Protein AF-A0A4V6KMV6-F1 (afdb_monomer)

Nearest PDB structures (foldseek):
  6x9z-assembly1_A  TM=4.567E-01  e=1.323E+00  synthetic construct

Organism: NCBI:txid259

pLDDT: mean 81.9, std 17.51, range [35.25, 97.56]

Radius of gyration: 18.15 Å; Cα contacts (8 Å, |Δi|>4): 372; chains: 1; bounding box: 36×58×46 Å

Mean predicted aligned error: 8.92 Å

Solvent-accessible surface area (backbone atoms only — not comparable to full-atom values): 8815 Å² total; per-residue (Å²): 138,86,85,79,87,79,77,80,75,76,83,87,82,74,82,72,74,93,56,77,64,43,37,38,32,23,49,77,84,42,82,44,67,28,45,72,82,50,56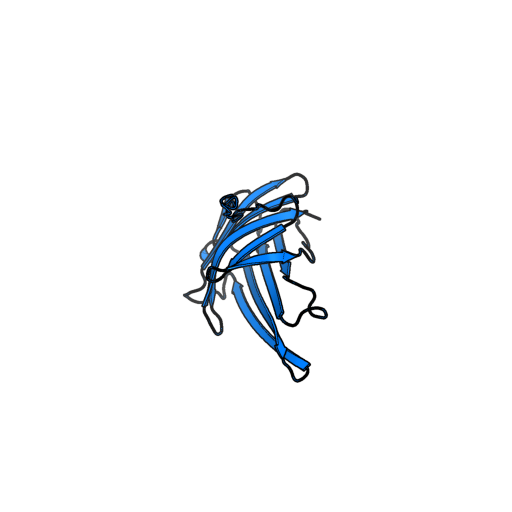,64,64,44,56,69,28,28,47,38,49,36,28,26,55,47,56,78,91,80,41,57,57,28,44,39,39,36,47,34,41,47,49,100,50,67,70,67,68,42,75,43,38,36,94,78,33,87,36,27,40,37,39,40,33,43,38,35,53,44,96,88,71,48,77,47,74,49,70,28,62,30,31,42,95,68,49,52,98,69,38,43,41,38,41,35,35,72,41,74,56,94,54,31,40,29,33,38,32,34,36,32,33,52,54,101,55,78,47,40,33,78,44,30,42,40,24,35,63,46,97

Structure (mmCIF, N/CA/C/O backbone):
data_AF-A0A4V6KMV6-F1
#
_entry.id   AF-A0A4V6KMV6-F1
#
loop_
_atom_site.group_PDB
_atom_site.id
_atom_site.type_symbol
_atom_site.label_atom_id
_atom_site.label_alt_id
_atom_site.label_comp_id
_atom_site.label_asym_id
_atom_site.label_entity_id
_atom_site.label_seq_id
_atom_site.pdbx_PDB_ins_code
_atom_site.Cartn_x
_atom_site.Cartn_y
_atom_site.Cartn_z
_atom_site.occupancy
_atom_site.B_iso_or_equiv
_atom_site.auth_seq_id
_atom_site.auth_comp_id
_atom_site.auth_asym_id
_atom_site.auth_atom_id
_atom_site.pdbx_PDB_model_num
ATOM 1 N N . MET A 1 1 ? -11.677 45.451 31.907 1.00 37.31 1 MET A N 1
ATOM 2 C CA . MET A 1 1 ? -12.339 44.815 30.748 1.00 37.31 1 MET A CA 1
ATOM 3 C C . MET A 1 1 ? -11.258 44.306 29.820 1.00 37.31 1 MET A C 1
ATOM 5 O O . MET A 1 1 ? -10.363 45.067 29.481 1.00 37.31 1 MET A O 1
ATOM 9 N N . ALA A 1 2 ? -11.295 43.009 29.528 1.00 40.44 2 ALA A N 1
ATOM 10 C CA . ALA A 1 2 ? -10.332 42.307 28.695 1.00 40.44 2 ALA A CA 1
ATOM 11 C C . ALA A 1 2 ? -10.677 42.458 27.210 1.00 40.44 2 ALA A C 1
ATOM 13 O O . ALA A 1 2 ? -11.852 42.513 26.849 1.00 40.44 2 ALA A O 1
ATOM 14 N N . THR A 1 3 ? -9.674 42.390 26.341 1.00 39.66 3 THR A N 1
ATOM 15 C CA . THR A 1 3 ? -9.850 41.713 25.054 1.00 39.66 3 THR A CA 1
ATOM 16 C C . THR A 1 3 ? -8.584 40.917 24.785 1.00 39.66 3 THR A C 1
ATOM 18 O O . THR A 1 3 ? -7.491 41.456 24.642 1.00 39.66 3 THR A O 1
ATOM 21 N N . VAL A 1 4 ? -8.765 39.605 24.871 1.00 41.84 4 VAL A N 1
ATOM 22 C CA . VAL A 1 4 ? -7.760 38.561 24.725 1.00 41.84 4 VAL A CA 1
ATOM 23 C C . VAL A 1 4 ? -7.465 38.383 23.236 1.00 41.84 4 VAL A C 1
ATOM 25 O O . VAL A 1 4 ? -8.370 38.439 22.405 1.00 41.84 4 VAL A O 1
ATOM 28 N N . LEU A 1 5 ? -6.185 38.188 22.925 1.00 41.72 5 LEU A N 1
ATOM 29 C CA . LEU A 1 5 ? -5.654 37.828 21.613 1.00 41.72 5 LEU A CA 1
ATOM 30 C C . LEU A 1 5 ? -6.327 36.548 21.091 1.00 41.72 5 LEU A C 1
ATOM 32 O O . LEU A 1 5 ? -6.195 35.499 21.716 1.00 41.72 5 LEU A O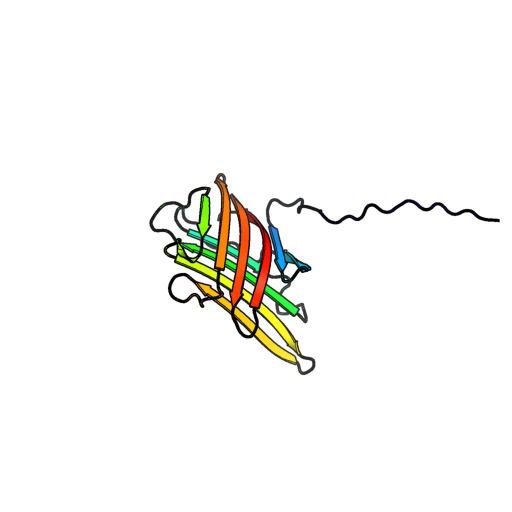 1
ATOM 36 N N . TYR A 1 6 ? -6.959 36.607 19.918 1.00 41.81 6 TYR A N 1
ATOM 37 C CA . TYR A 1 6 ? -7.239 35.416 19.111 1.00 41.81 6 TYR A CA 1
ATOM 38 C C . TYR A 1 6 ? -6.265 35.381 17.936 1.00 41.81 6 TYR A C 1
ATOM 40 O O . TYR A 1 6 ? -6.525 35.872 16.840 1.00 41.81 6 TYR A O 1
ATOM 48 N N . SER A 1 7 ? -5.099 34.801 18.217 1.00 35.25 7 SER A N 1
ATOM 49 C CA . SER A 1 7 ? -4.244 34.175 17.215 1.00 35.25 7 SER A CA 1
ATOM 50 C C . SER A 1 7 ? -5.070 33.096 16.515 1.00 35.25 7 SER A C 1
ATOM 52 O O . SER A 1 7 ? -5.407 32.092 17.138 1.00 35.25 7 SER A O 1
ATOM 54 N N . CYS A 1 8 ? -5.409 33.299 15.243 1.00 44.34 8 CYS A N 1
ATOM 55 C CA . CYS A 1 8 ? -5.948 32.232 14.406 1.00 44.34 8 CYS A CA 1
ATOM 56 C C . CYS A 1 8 ? -4.864 31.156 14.272 1.00 44.34 8 CYS A C 1
ATOM 58 O O . CYS A 1 8 ? -3.810 31.400 13.682 1.00 44.34 8 CYS A O 1
ATOM 60 N N . SER A 1 9 ? -5.093 29.996 14.891 1.00 38.19 9 SER A N 1
ATOM 61 C CA . SER A 1 9 ? -4.251 28.820 14.719 1.00 38.19 9 SER A CA 1
ATOM 62 C C . SER A 1 9 ? -4.264 28.433 13.247 1.00 38.19 9 SER A C 1
ATOM 64 O O . SER A 1 9 ? -5.326 28.251 12.659 1.00 38.19 9 SER A O 1
ATOM 66 N N . LYS A 1 10 ? -3.078 28.319 12.648 1.00 36.69 10 LYS A N 1
ATOM 67 C CA . LYS A 1 10 ? -2.908 27.561 11.413 1.00 36.69 10 LYS A CA 1
ATOM 68 C C . LYS A 1 10 ? -3.381 26.139 11.689 1.00 36.69 10 LYS A C 1
ATOM 70 O O . LYS A 1 10 ? -2.807 25.481 12.556 1.00 36.69 10 LYS A O 1
ATOM 75 N N . ASP A 1 11 ? -4.395 25.698 10.959 1.00 38.09 11 ASP A N 1
ATOM 76 C CA . ASP A 1 11 ? -4.667 24.282 10.772 1.00 38.09 11 ASP A CA 1
ATOM 77 C C . ASP A 1 11 ? -3.407 23.666 10.149 1.00 38.09 11 ASP A C 1
ATOM 79 O O . ASP A 1 11 ? -3.075 23.881 8.983 1.00 38.09 11 ASP A O 1
ATOM 83 N N . ASN A 1 12 ? -2.622 23.002 10.996 1.00 40.72 12 ASN A N 1
ATOM 84 C CA . ASN A 1 12 ? -1.547 22.116 10.583 1.00 40.72 12 ASN A CA 1
ATOM 85 C C . ASN A 1 12 ? -2.216 20.848 10.062 1.00 40.72 12 ASN A C 1
ATOM 87 O O . ASN A 1 12 ? -2.449 19.926 10.836 1.00 40.72 12 ASN A O 1
ATOM 91 N N . ASP A 1 13 ? -2.526 20.812 8.774 1.00 45.22 13 ASP A N 1
ATOM 92 C CA . ASP A 1 13 ? -3.060 19.605 8.144 1.00 45.22 13 ASP A CA 1
ATOM 93 C C . ASP A 1 13 ? -2.390 19.389 6.785 1.00 45.22 13 ASP A C 1
ATOM 95 O O . ASP A 1 13 ? -3.026 19.395 5.741 1.00 45.22 13 ASP A O 1
ATOM 99 N N . ASP A 1 14 ? -1.053 19.311 6.801 1.00 41.44 14 ASP A N 1
ATOM 100 C CA . ASP A 1 14 ? -0.250 18.766 5.694 1.00 41.44 14 ASP A CA 1
ATOM 101 C C . ASP A 1 14 ? 1.237 18.641 6.079 1.00 41.44 14 ASP A C 1
ATOM 103 O O . ASP A 1 14 ? 2.149 18.985 5.319 1.00 41.44 14 ASP A O 1
ATOM 107 N N . THR A 1 15 ? 1.543 18.174 7.296 1.00 41.66 15 THR A N 1
ATOM 108 C CA . THR A 1 15 ? 2.943 17.887 7.633 1.00 41.66 15 THR A CA 1
ATOM 109 C C . THR A 1 15 ? 3.387 16.647 6.869 1.00 41.66 15 THR A C 1
ATOM 111 O O . THR A 1 15 ? 3.254 15.523 7.346 1.00 41.66 15 THR A O 1
ATOM 114 N N . SER A 1 16 ? 3.918 16.869 5.665 1.00 44.72 16 SER A N 1
ATOM 115 C CA . SER A 1 16 ? 4.766 15.896 4.987 1.00 44.72 16 SER A CA 1
ATOM 116 C C . SER A 1 16 ? 5.854 15.463 5.977 1.00 44.72 16 SER A C 1
ATOM 118 O O . SER A 1 16 ? 6.494 16.336 6.574 1.00 44.72 16 SER A O 1
ATOM 120 N N . PRO A 1 17 ? 6.042 14.156 6.213 1.00 50.97 17 PRO A N 1
ATOM 121 C CA . PRO A 1 17 ? 7.028 13.674 7.165 1.00 50.97 17 PRO A CA 1
ATOM 122 C C . PRO A 1 17 ? 8.411 14.214 6.801 1.00 50.97 17 PRO A C 1
ATOM 124 O O . PRO A 1 17 ? 8.835 14.180 5.648 1.00 50.97 17 PRO A O 1
ATOM 127 N N . THR A 1 18 ? 9.104 14.747 7.805 1.00 47.91 18 THR A N 1
ATOM 128 C CA . THR A 1 18 ? 10.460 15.303 7.698 1.00 47.91 18 THR A CA 1
ATOM 129 C C . THR A 1 18 ? 11.544 14.225 7.591 1.00 47.91 18 THR A C 1
ATOM 131 O O . THR A 1 18 ? 12.717 14.563 7.445 1.00 47.91 18 THR A O 1
ATOM 134 N N . SER A 1 19 ? 11.180 12.940 7.674 1.00 57.06 19 SER A N 1
ATOM 135 C CA . SER A 1 19 ? 12.087 11.797 7.554 1.00 57.06 19 SER A CA 1
ATOM 136 C C . SER A 1 19 ? 12.094 11.227 6.134 1.00 57.06 19 SER A C 1
ATOM 138 O O . SER A 1 19 ? 11.058 11.139 5.485 1.00 57.06 19 SER A O 1
ATOM 140 N N . GLU A 1 20 ? 13.251 10.746 5.668 1.00 68.06 20 GLU A N 1
ATOM 141 C CA . GLU A 1 20 ? 13.387 10.013 4.390 1.00 68.06 20 GLU A CA 1
ATOM 142 C C . GLU A 1 20 ? 12.712 8.627 4.406 1.00 68.06 20 GLU A C 1
ATOM 144 O O . GLU A 1 20 ? 12.644 7.956 3.376 1.00 68.06 20 GLU A O 1
ATOM 149 N N . ASN A 1 21 ? 12.187 8.232 5.572 1.00 82.50 21 ASN A N 1
ATOM 150 C CA . ASN A 1 21 ? 11.662 6.914 5.899 1.00 82.50 21 ASN A CA 1
ATOM 151 C C . ASN A 1 21 ? 10.250 7.062 6.482 1.00 82.50 21 ASN A C 1
ATOM 153 O O . ASN A 1 21 ? 10.099 7.410 7.658 1.00 82.50 21 ASN A O 1
ATOM 157 N N . TYR A 1 22 ? 9.221 6.835 5.668 1.00 85.62 22 TYR A N 1
ATOM 158 C CA . TYR A 1 22 ? 7.821 6.876 6.078 1.00 85.62 22 TYR A CA 1
ATOM 159 C C . TYR A 1 22 ? 6.910 6.068 5.148 1.00 85.62 22 TYR A C 1
ATOM 161 O O . TYR A 1 22 ? 7.192 5.888 3.963 1.00 85.62 22 TYR A O 1
ATOM 169 N N . VAL A 1 23 ? 5.756 5.673 5.687 1.00 91.06 23 VAL A N 1
ATOM 170 C CA . VAL A 1 23 ? 4.565 5.277 4.929 1.00 91.06 23 VAL A CA 1
ATOM 171 C C . VAL A 1 23 ? 3.370 5.963 5.583 1.00 91.06 23 VAL A C 1
ATOM 173 O O . VAL A 1 23 ? 3.218 5.937 6.804 1.00 91.06 23 VAL A O 1
ATOM 176 N N . GLN A 1 24 ? 2.524 6.602 4.786 1.00 93.38 24 GLN A N 1
ATOM 177 C CA . GLN A 1 24 ? 1.299 7.234 5.266 1.00 93.38 24 GLN A CA 1
ATOM 178 C C . GLN A 1 24 ? 0.180 7.056 4.252 1.00 93.38 24 GLN A C 1
ATOM 180 O O . GLN A 1 24 ? 0.441 7.019 3.049 1.00 93.38 24 GLN A O 1
ATOM 185 N N . ALA A 1 25 ? -1.057 6.982 4.728 1.00 95.19 25 ALA A N 1
ATOM 186 C CA . ALA A 1 25 ? -2.213 6.857 3.859 1.00 95.19 25 ALA A CA 1
ATOM 187 C C . ALA A 1 25 ? -3.479 7.471 4.461 1.00 95.19 25 ALA A C 1
ATOM 189 O O . ALA A 1 25 ? -3.690 7.395 5.665 1.00 95.19 25 ALA A O 1
ATOM 190 N N . LYS A 1 26 ? -4.352 8.034 3.624 1.00 96.19 26 LYS A N 1
ATOM 191 C CA . LYS A 1 26 ? -5.747 8.323 3.958 1.00 96.19 26 LYS A CA 1
ATOM 192 C C . LYS A 1 26 ? -6.575 7.069 3.700 1.00 96.19 26 LYS A C 1
ATOM 194 O O . LYS A 1 26 ? -6.803 6.709 2.546 1.00 96.19 26 LYS A O 1
ATOM 199 N N . ILE A 1 27 ? -6.996 6.417 4.777 1.00 93.62 27 ILE A N 1
ATOM 200 C CA . ILE A 1 27 ? -7.781 5.181 4.764 1.00 93.62 27 ILE A CA 1
ATOM 201 C C . ILE A 1 27 ? -9.186 5.519 5.242 1.00 93.62 27 ILE A C 1
ATOM 203 O O . ILE A 1 27 ? -9.356 6.033 6.347 1.00 93.62 27 ILE A O 1
ATOM 207 N N . ASP A 1 28 ? -10.175 5.317 4.375 1.00 90.12 28 ASP A N 1
ATOM 208 C CA . ASP A 1 28 ? -11.575 5.697 4.600 1.00 90.12 28 ASP A CA 1
ATOM 209 C C . ASP A 1 28 ? -11.717 7.150 5.102 1.00 90.12 28 ASP A C 1
ATOM 211 O O . ASP A 1 28 ? -12.475 7.468 6.020 1.00 90.12 28 ASP A O 1
ATOM 215 N N . GLY A 1 29 ? -10.914 8.047 4.516 1.00 89.69 29 GLY A N 1
ATOM 216 C CA . GLY A 1 29 ? -10.868 9.476 4.842 1.00 89.69 29 GLY A CA 1
ATOM 217 C C . GLY A 1 29 ? -10.025 9.853 6.068 1.00 89.69 29 GLY A C 1
ATOM 218 O O . GLY A 1 29 ? -9.855 11.042 6.326 1.00 89.69 29 GLY A O 1
ATOM 219 N N . LYS A 1 30 ? -9.463 8.890 6.810 1.00 91.44 30 LYS A N 1
ATOM 220 C CA . LYS A 1 30 ? -8.615 9.151 7.985 1.00 91.44 30 LYS A CA 1
ATOM 221 C C . LYS A 1 30 ? -7.139 9.029 7.640 1.00 91.44 30 LYS A C 1
ATOM 223 O O . LYS A 1 30 ? -6.718 8.012 7.095 1.00 91.44 30 LYS A O 1
ATOM 228 N N . LEU A 1 31 ? -6.340 10.034 7.995 1.00 92.50 31 LEU A N 1
ATOM 229 C CA . LEU A 1 31 ? -4.889 9.957 7.854 1.00 92.50 31 LEU A CA 1
ATOM 230 C C . LEU A 1 31 ? -4.310 8.958 8.867 1.00 92.50 31 LEU A C 1
ATOM 232 O O . LEU A 1 31 ? -4.495 9.097 10.074 1.00 92.50 31 LEU A O 1
ATOM 236 N N . VAL A 1 32 ? -3.591 7.966 8.357 1.00 91.75 32 VAL A N 1
ATOM 237 C CA . VAL A 1 32 ? -2.882 6.935 9.109 1.00 91.75 32 VAL A CA 1
ATOM 238 C C . VAL A 1 32 ? -1.400 7.056 8.792 1.00 91.75 32 VAL A C 1
ATOM 240 O O . VAL A 1 32 ? -0.997 7.023 7.627 1.00 91.75 32 VAL A O 1
ATOM 243 N N . GLN A 1 33 ? -0.585 7.184 9.834 1.00 91.00 33 GLN A N 1
ATOM 244 C CA . GLN A 1 33 ? 0.865 7.160 9.719 1.00 91.00 33 GLN A CA 1
ATOM 245 C C . GLN A 1 33 ? 1.387 5.816 10.215 1.00 91.00 33 GLN A C 1
ATOM 247 O O . GLN A 1 33 ? 1.112 5.406 11.343 1.00 91.00 33 GLN A O 1
ATOM 252 N N . PHE A 1 34 ? 2.140 5.131 9.364 1.00 88.19 34 PHE A N 1
ATOM 253 C CA . PHE A 1 34 ? 2.721 3.839 9.682 1.00 88.19 34 PHE A CA 1
ATOM 254 C C . PHE A 1 34 ? 4.173 4.026 10.112 1.00 88.19 34 PHE A C 1
ATOM 256 O O . PHE A 1 34 ? 4.949 4.743 9.473 1.00 88.19 34 PHE A O 1
ATOM 263 N N . LYS A 1 35 ? 4.553 3.343 11.189 1.00 82.56 35 LYS A N 1
ATOM 264 C CA . LYS A 1 35 ? 5.950 3.106 11.530 1.00 82.56 35 LYS A CA 1
ATOM 265 C C . LYS A 1 35 ? 6.502 2.053 10.573 1.00 82.56 35 LYS A C 1
ATOM 267 O O . LYS A 1 35 ? 5.858 1.040 10.291 1.00 82.56 35 LYS A O 1
ATOM 272 N N . LEU A 1 36 ? 7.701 2.307 10.065 1.00 74.75 36 LEU A N 1
ATOM 273 C CA . LEU A 1 36 ? 8.437 1.327 9.279 1.00 74.75 36 LEU A CA 1
ATOM 274 C C . LEU A 1 36 ? 9.017 0.287 10.228 1.00 74.75 36 LEU A C 1
ATOM 276 O O . LEU A 1 36 ? 9.961 0.579 10.956 1.00 74.75 36 LEU A O 1
ATOM 280 N N . ASN A 1 37 ? 8.450 -0.916 10.212 1.00 58.59 37 ASN A N 1
ATOM 281 C CA . ASN A 1 37 ? 8.974 -2.026 11.007 1.00 58.59 37 ASN A CA 1
ATOM 282 C C . ASN A 1 37 ? 9.997 -2.862 10.225 1.00 58.59 37 ASN A C 1
ATOM 284 O O . ASN A 1 37 ? 10.779 -3.581 10.840 1.00 58.59 37 ASN A O 1
ATOM 288 N N . SER A 1 38 ? 9.987 -2.798 8.889 1.00 54.38 38 SER A N 1
ATOM 289 C CA . SER A 1 38 ? 10.984 -3.419 8.006 1.00 54.38 38 SER A CA 1
ATOM 290 C C . SER A 1 38 ? 10.628 -3.183 6.534 1.00 54.38 38 SER A C 1
ATOM 292 O O . SER A 1 38 ? 9.580 -3.620 6.074 1.00 54.38 38 SER A O 1
ATOM 294 N N . SER A 1 39 ? 11.491 -2.537 5.754 1.00 47.31 39 SER A N 1
ATOM 295 C CA . SER A 1 39 ? 11.497 -2.718 4.297 1.00 47.31 39 SER A CA 1
ATOM 296 C C . SER A 1 39 ? 12.370 -3.936 4.019 1.00 47.31 39 SER A C 1
ATOM 298 O O . SER A 1 39 ? 13.555 -3.922 4.324 1.00 47.31 39 SER A O 1
ATOM 300 N N . HIS A 1 40 ? 11.801 -5.035 3.523 1.00 49.53 40 HIS A N 1
ATOM 301 C CA . HIS A 1 40 ? 12.580 -6.254 3.308 1.00 49.53 40 HIS A CA 1
ATOM 302 C C . HIS A 1 40 ? 12.589 -6.695 1.847 1.00 49.53 40 HIS A C 1
ATOM 304 O O . HIS A 1 40 ? 11.560 -7.022 1.261 1.00 49.53 40 HIS A O 1
ATOM 310 N N . GLN A 1 41 ? 13.829 -6.716 1.352 1.00 48.81 41 GLN A N 1
ATOM 311 C CA . GLN A 1 41 ? 14.377 -7.184 0.084 1.00 48.81 41 GLN A CA 1
ATOM 312 C C . GLN A 1 41 ? 13.900 -6.481 -1.177 1.00 48.81 41 GLN A C 1
ATOM 314 O O . GLN A 1 41 ? 12.901 -6.834 -1.803 1.00 48.81 41 GLN A O 1
ATOM 319 N N . ASN A 1 42 ? 14.737 -5.535 -1.593 1.00 55.62 42 ASN A N 1
ATOM 320 C CA . ASN A 1 42 ? 14.618 -4.847 -2.854 1.00 55.62 42 ASN A CA 1
ATOM 321 C C . ASN A 1 42 ? 15.823 -5.211 -3.729 1.00 55.62 42 ASN A C 1
ATOM 323 O O . ASN A 1 42 ? 16.828 -4.509 -3.788 1.00 55.62 42 ASN A O 1
ATOM 327 N N . ASN A 1 43 ? 15.745 -6.378 -4.375 1.00 64.19 43 ASN A N 1
ATOM 328 C CA . ASN A 1 43 ? 16.594 -6.610 -5.538 1.00 64.19 43 ASN A CA 1
ATOM 329 C C . ASN A 1 43 ? 16.064 -5.748 -6.696 1.00 64.19 43 ASN A C 1
ATOM 331 O O . ASN A 1 43 ? 14.941 -5.254 -6.638 1.00 64.19 43 ASN A O 1
ATOM 335 N N . ALA A 1 44 ? 16.850 -5.573 -7.761 1.00 74.75 44 ALA A N 1
ATOM 336 C CA . ALA A 1 44 ? 16.478 -4.698 -8.875 1.00 74.75 44 ALA A CA 1
ATOM 337 C C . ALA A 1 44 ? 15.066 -4.959 -9.443 1.00 74.75 44 ALA A C 1
ATOM 339 O O . ALA A 1 44 ? 14.510 -4.060 -10.061 1.00 74.75 44 ALA A O 1
ATOM 340 N N . ASN A 1 45 ? 14.481 -6.139 -9.221 1.00 86.31 45 ASN A N 1
ATOM 341 C CA . ASN A 1 45 ? 13.260 -6.619 -9.850 1.00 86.31 45 ASN A CA 1
ATOM 342 C C . ASN A 1 45 ? 12.056 -6.732 -8.890 1.00 86.31 45 ASN A C 1
ATOM 344 O O . ASN A 1 45 ? 10.979 -7.150 -9.321 1.00 86.31 45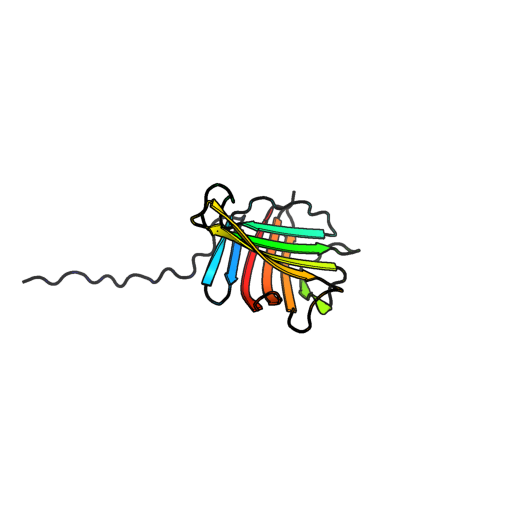 ASN A O 1
ATOM 348 N N . SER A 1 46 ? 12.189 -6.382 -7.605 1.00 87.69 46 SER A N 1
ATOM 349 C CA . SER A 1 46 ? 11.084 -6.492 -6.643 1.00 87.69 46 SER A CA 1
ATOM 350 C C . SER A 1 46 ? 11.104 -5.403 -5.583 1.00 87.69 46 SER A C 1
ATOM 352 O O . SER A 1 46 ? 12.132 -5.206 -4.962 1.00 87.69 46 SER A O 1
ATOM 354 N N . ILE A 1 47 ? 9.959 -4.797 -5.273 1.00 87.81 47 ILE A N 1
ATOM 355 C CA . ILE A 1 47 ? 9.802 -3.874 -4.138 1.00 87.81 47 ILE A CA 1
ATOM 356 C C . ILE A 1 47 ? 8.840 -4.489 -3.120 1.00 87.81 47 ILE A C 1
ATOM 358 O O . ILE A 1 47 ? 7.817 -5.045 -3.511 1.00 87.81 47 ILE A O 1
ATOM 362 N N . SER A 1 48 ? 9.128 -4.320 -1.826 1.00 89.69 48 SER A N 1
ATOM 363 C CA . SER A 1 48 ? 8.192 -4.574 -0.727 1.00 89.69 48 SER A CA 1
ATOM 364 C C . SER A 1 48 ? 8.235 -3.423 0.283 1.00 89.69 48 SER A C 1
ATOM 366 O O . SER A 1 48 ? 9.264 -3.170 0.911 1.00 89.69 48 SER A O 1
ATOM 368 N N . VAL A 1 49 ? 7.120 -2.710 0.428 1.00 89.50 49 VAL A N 1
ATOM 369 C CA . VAL A 1 49 ? 6.933 -1.618 1.392 1.00 89.50 49 VAL A CA 1
ATOM 370 C C . VAL A 1 49 ? 6.001 -2.115 2.486 1.00 89.50 49 VAL A C 1
ATOM 372 O O . VAL A 1 49 ? 4.845 -2.405 2.196 1.00 89.50 49 VAL A O 1
ATOM 375 N N . VAL A 1 50 ? 6.480 -2.201 3.728 1.00 89.38 50 VAL A N 1
ATOM 376 C CA . VAL A 1 50 ? 5.694 -2.686 4.876 1.00 89.38 50 VAL A CA 1
ATOM 377 C C . VAL A 1 50 ? 5.647 -1.619 5.962 1.00 89.38 50 VAL A C 1
ATOM 379 O O . VAL A 1 50 ? 6.667 -1.011 6.288 1.00 89.38 50 VAL A O 1
ATOM 382 N N . GLY A 1 51 ? 4.478 -1.406 6.559 1.00 88.56 51 GLY A N 1
ATOM 383 C CA . GLY A 1 51 ? 4.312 -0.482 7.676 1.00 88.56 51 GLY A CA 1
ATOM 384 C C . GLY A 1 51 ? 3.258 -0.952 8.668 1.00 88.56 51 GLY A C 1
ATOM 385 O O . GLY A 1 51 ? 2.261 -1.543 8.268 1.00 88.56 51 GLY A O 1
ATOM 386 N N . ASN A 1 52 ? 3.464 -0.640 9.950 1.00 88.94 52 ASN A N 1
ATOM 387 C CA . ASN A 1 52 ? 2.522 -0.918 11.038 1.00 88.94 52 ASN A CA 1
ATOM 388 C C . ASN A 1 52 ? 2.296 0.343 11.883 1.00 88.94 52 ASN A C 1
ATOM 390 O O . ASN A 1 52 ? 3.224 1.120 12.086 1.00 88.94 52 ASN A O 1
ATOM 394 N N . THR A 1 53 ? 1.101 0.576 12.421 1.00 87.88 53 THR A N 1
ATOM 395 C CA . THR A 1 53 ? 0.844 1.774 13.255 1.00 87.88 53 THR A CA 1
ATOM 396 C C . THR A 1 53 ? 1.441 1.679 14.661 1.00 87.88 53 THR A C 1
ATOM 398 O O . THR A 1 53 ? 1.777 2.698 15.269 1.00 87.88 53 THR A O 1
ATOM 401 N N . ALA A 1 54 ? 1.622 0.467 15.179 1.00 80.88 54 ALA A N 1
ATOM 402 C CA . ALA A 1 54 ? 2.203 0.205 16.492 1.00 80.88 54 ALA A CA 1
ATOM 403 C C . ALA A 1 54 ? 2.874 -1.175 16.524 1.00 80.88 54 ALA A C 1
ATOM 405 O O . ALA A 1 54 ? 2.805 -1.925 15.552 1.00 80.88 54 ALA A O 1
ATOM 406 N N . ASP A 1 55 ? 3.490 -1.532 17.649 1.00 74.56 55 ASP A N 1
ATOM 407 C CA . ASP A 1 55 ? 3.840 -2.921 17.927 1.00 74.56 55 ASP A CA 1
ATOM 408 C C . ASP A 1 55 ? 2.619 -3.651 18.488 1.00 74.56 55 ASP A C 1
ATOM 410 O O . ASP A 1 55 ? 1.874 -3.120 19.314 1.00 74.56 55 ASP A O 1
ATOM 414 N N . ILE A 1 56 ? 2.392 -4.881 18.022 1.00 65.31 56 ILE A N 1
ATOM 415 C CA . ILE A 1 56 ? 1.190 -5.670 18.347 1.00 65.31 56 ILE A CA 1
ATOM 416 C C . ILE A 1 56 ? 1.017 -5.917 19.856 1.00 65.31 56 ILE A C 1
ATOM 418 O O . ILE A 1 56 ? -0.097 -6.109 20.331 1.00 65.31 56 ILE A O 1
ATOM 422 N N . ASN A 1 57 ? 2.115 -5.877 20.616 1.00 69.50 57 ASN A N 1
ATOM 423 C CA . ASN A 1 57 ? 2.122 -6.100 22.061 1.00 69.50 57 ASN A CA 1
ATOM 424 C C . ASN A 1 57 ? 1.930 -4.814 22.879 1.00 69.50 57 ASN A C 1
ATOM 426 O O . ASN A 1 57 ? 1.673 -4.898 24.080 1.00 69.50 57 ASN A O 1
ATOM 430 N N . GLU A 1 58 ? 2.055 -3.642 22.252 1.00 72.88 58 GLU A N 1
ATOM 431 C CA . GLU A 1 58 ? 2.084 -2.341 22.935 1.00 72.88 58 GLU A CA 1
ATOM 432 C C . GLU A 1 58 ? 0.826 -1.496 22.691 1.00 72.88 58 GLU A C 1
ATOM 434 O O . GLU A 1 58 ? 0.634 -0.473 23.347 1.00 72.88 58 GLU A O 1
ATOM 439 N N . SER A 1 59 ? -0.053 -1.918 21.777 1.00 77.69 59 SER A N 1
ATOM 440 C CA . SER A 1 59 ? -1.282 -1.201 21.432 1.00 77.69 59 SER A CA 1
ATOM 441 C C . SER A 1 59 ? -2.510 -2.109 21.464 1.00 77.69 59 SER A C 1
ATOM 443 O O . SER A 1 59 ? -2.436 -3.301 21.172 1.00 77.69 59 SER A O 1
ATOM 445 N N . ASN A 1 60 ? -3.665 -1.522 21.784 1.00 83.12 60 ASN A N 1
ATOM 446 C CA . ASN A 1 60 ? -4.960 -2.198 21.678 1.00 83.12 60 ASN A CA 1
ATOM 447 C C . ASN A 1 60 ? -5.448 -2.309 20.228 1.00 83.12 60 ASN A C 1
ATOM 449 O O . ASN A 1 60 ? -6.330 -3.114 19.949 1.00 83.12 60 ASN A O 1
ATOM 453 N N . GLU A 1 61 ? -4.893 -1.511 19.319 1.00 87.69 61 GLU A N 1
ATOM 454 C CA . GLU A 1 61 ? -5.184 -1.578 17.891 1.00 87.69 61 GLU A CA 1
ATOM 455 C C . GLU A 1 61 ? -3.903 -1.383 17.079 1.00 87.69 61 GLU A C 1
ATOM 457 O O . GLU A 1 61 ? -3.087 -0.502 17.366 1.00 87.69 61 GLU A O 1
ATOM 462 N N . ASN A 1 62 ? -3.725 -2.223 16.070 1.00 88.00 62 ASN A N 1
ATOM 463 C CA . ASN A 1 62 ? -2.601 -2.199 15.155 1.00 88.00 62 ASN A CA 1
ATOM 464 C C . ASN A 1 62 ? -3.129 -2.308 13.729 1.00 88.00 62 ASN A C 1
ATOM 466 O O . ASN A 1 62 ? -3.913 -3.201 13.425 1.00 88.00 62 ASN A O 1
ATOM 470 N N . THR A 1 63 ? -2.685 -1.418 12.857 1.00 90.50 63 THR A N 1
ATOM 471 C CA . THR A 1 63 ? -2.988 -1.466 11.433 1.00 90.50 63 THR A CA 1
ATOM 472 C C . THR A 1 63 ? -1.700 -1.740 10.683 1.00 90.50 63 THR A C 1
ATOM 474 O O . THR A 1 63 ? -0.727 -1.012 10.877 1.00 90.50 63 THR A O 1
ATOM 477 N N . HIS A 1 64 ? -1.710 -2.743 9.811 1.00 90.88 64 HIS A N 1
ATOM 478 C CA . HIS A 1 64 ? -0.585 -3.085 8.953 1.00 90.88 64 HIS A CA 1
ATOM 479 C C . HIS A 1 64 ? -0.924 -2.875 7.481 1.00 90.88 64 HIS A C 1
ATOM 481 O O . HIS A 1 64 ? -2.075 -3.015 7.065 1.00 90.88 64 HIS A O 1
ATOM 487 N N . ILE A 1 65 ? 0.099 -2.554 6.696 1.00 92.06 65 ILE A N 1
ATOM 488 C CA . ILE A 1 65 ? 0.036 -2.482 5.241 1.00 92.06 65 ILE A CA 1
ATOM 489 C C . ILE A 1 65 ? 1.295 -3.102 4.641 1.00 92.06 65 ILE A C 1
ATOM 491 O O . ILE A 1 65 ? 2.399 -2.860 5.132 1.00 92.06 65 ILE A O 1
ATOM 495 N N . GLN A 1 66 ? 1.133 -3.865 3.565 1.00 92.88 66 GLN A N 1
ATOM 496 C CA . GLN A 1 66 ? 2.225 -4.280 2.694 1.00 92.88 66 GLN A CA 1
ATOM 497 C C . GLN A 1 66 ? 1.866 -4.003 1.240 1.00 92.88 66 GLN A C 1
ATOM 499 O O . GLN A 1 66 ? 0.797 -4.386 0.773 1.00 92.88 66 GLN A O 1
ATOM 504 N N . LEU A 1 67 ? 2.795 -3.385 0.518 1.00 92.69 67 LEU A N 1
ATOM 505 C CA . LEU A 1 67 ? 2.745 -3.200 -0.926 1.00 92.69 67 LEU A CA 1
ATOM 506 C C . LEU A 1 67 ? 3.927 -3.946 -1.531 1.00 92.69 67 LEU A C 1
ATOM 508 O O . LEU A 1 67 ? 5.071 -3.550 -1.319 1.00 92.69 67 LEU A O 1
ATOM 512 N N . ALA A 1 68 ? 3.663 -5.014 -2.272 1.00 92.88 68 ALA A N 1
ATOM 513 C CA . ALA A 1 68 ? 4.691 -5.794 -2.940 1.00 92.88 68 ALA A CA 1
ATOM 514 C C . ALA A 1 68 ? 4.472 -5.804 -4.454 1.00 92.88 68 ALA A C 1
ATOM 516 O O . ALA A 1 68 ? 3.367 -6.060 -4.933 1.00 92.88 68 ALA A O 1
ATOM 517 N N . ILE A 1 69 ? 5.540 -5.550 -5.206 1.00 91.94 69 ILE A N 1
ATOM 518 C CA . ILE A 1 69 ? 5.590 -5.667 -6.666 1.00 91.94 69 ILE A CA 1
ATOM 519 C C . ILE A 1 69 ? 6.762 -6.575 -7.000 1.00 91.94 69 ILE A C 1
ATOM 521 O O . ILE A 1 69 ? 7.880 -6.329 -6.552 1.00 91.94 69 ILE A O 1
ATOM 525 N N . ILE A 1 70 ? 6.513 -7.604 -7.801 1.00 90.38 70 ILE A N 1
ATOM 526 C CA . ILE A 1 70 ? 7.535 -8.521 -8.300 1.00 90.38 70 ILE A CA 1
ATOM 527 C C . ILE A 1 70 ? 7.460 -8.508 -9.825 1.00 90.38 70 ILE A C 1
ATOM 529 O O . ILE A 1 70 ? 6.393 -8.675 -10.417 1.00 90.38 70 ILE A O 1
ATOM 533 N N . SER A 1 71 ? 8.603 -8.299 -10.464 1.00 85.75 71 SER A N 1
ATOM 534 C CA . SER A 1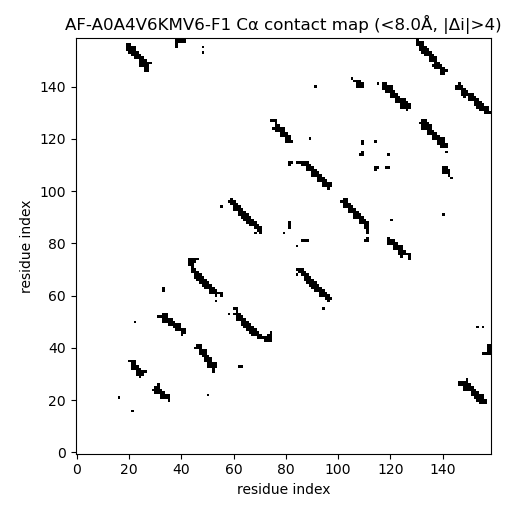 71 ? 8.738 -8.202 -11.912 1.00 85.75 71 SER A CA 1
ATOM 535 C C . SER A 1 71 ? 9.825 -9.153 -12.408 1.00 85.75 71 SER A C 1
ATOM 537 O O . SER A 1 71 ? 10.767 -9.487 -11.696 1.00 85.75 71 SER A O 1
ATOM 539 N N . GLU A 1 72 ? 9.719 -9.596 -13.658 1.00 85.44 72 GLU A N 1
ATOM 540 C CA . GLU A 1 72 ? 10.817 -10.306 -14.329 1.00 85.44 72 GLU A CA 1
ATOM 541 C C . GLU A 1 72 ? 11.946 -9.351 -14.740 1.00 85.44 72 GLU A C 1
ATOM 543 O O . GLU A 1 72 ? 13.092 -9.764 -14.919 1.00 85.44 72 GLU A O 1
ATOM 548 N N . LYS A 1 73 ? 11.620 -8.064 -14.893 1.00 86.56 73 LYS A N 1
ATOM 549 C CA . LYS A 1 73 ? 12.546 -6.986 -15.247 1.00 86.56 73 LYS A CA 1
ATOM 550 C C . LYS A 1 73 ? 12.835 -6.111 -14.037 1.00 86.56 73 LYS A C 1
ATOM 552 O O . LYS A 1 73 ? 12.094 -6.142 -13.057 1.00 86.56 73 LYS A O 1
ATOM 557 N N . ALA A 1 74 ? 13.872 -5.287 -14.155 1.00 86.81 74 ALA A N 1
ATOM 558 C CA . ALA A 1 74 ? 14.127 -4.259 -13.165 1.00 86.81 74 ALA A CA 1
ATOM 559 C C . ALA A 1 74 ? 12.889 -3.365 -12.985 1.00 86.81 74 ALA A C 1
ATOM 561 O O . ALA A 1 74 ? 12.204 -3.038 -13.956 1.00 86.81 74 ALA A O 1
ATOM 562 N N . ILE A 1 75 ? 12.599 -2.995 -11.743 1.00 86.62 75 ILE A N 1
ATOM 563 C CA . ILE A 1 75 ? 11.561 -2.029 -11.426 1.00 86.62 75 ILE A CA 1
ATOM 564 C C . ILE A 1 75 ? 12.008 -0.660 -11.932 1.00 86.62 75 ILE A C 1
ATOM 566 O O . ILE A 1 75 ? 13.085 -0.172 -11.595 1.00 86.62 75 ILE A O 1
ATOM 570 N N . GLU A 1 76 ? 11.156 -0.029 -12.731 1.00 89.00 76 GLU A N 1
ATOM 571 C CA . GLU A 1 76 ? 11.373 1.314 -13.259 1.00 89.00 76 GLU A CA 1
ATOM 572 C C . GLU A 1 76 ? 10.434 2.331 -12.587 1.00 89.00 76 GLU A C 1
ATOM 574 O O . GLU A 1 76 ? 9.351 1.953 -12.116 1.00 89.00 76 GLU A O 1
ATOM 579 N N . PRO A 1 77 ? 10.812 3.625 -12.547 1.00 91.69 77 PRO A N 1
ATOM 580 C CA . PRO A 1 77 ? 9.910 4.705 -12.161 1.00 91.69 77 PRO A CA 1
ATOM 581 C C . PRO A 1 77 ? 8.714 4.801 -13.117 1.00 91.69 77 PRO A C 1
ATOM 583 O O . PRO A 1 77 ? 8.805 5.349 -14.216 1.00 91.69 77 PRO A O 1
ATOM 586 N N . MET A 1 78 ? 7.584 4.237 -12.703 1.00 94.25 78 MET A N 1
ATOM 587 C CA . MET A 1 78 ? 6.332 4.235 -13.452 1.00 94.25 78 MET A CA 1
ATOM 588 C C . MET A 1 78 ? 5.145 3.965 -12.526 1.00 94.25 78 MET A C 1
ATOM 590 O O . MET A 1 78 ? 5.292 3.813 -11.313 1.00 94.25 78 MET A O 1
ATOM 594 N N . THR A 1 79 ? 3.950 3.911 -13.110 1.00 95.88 79 THR A N 1
ATOM 595 C CA . THR A 1 79 ? 2.734 3.494 -12.410 1.00 95.88 79 THR A CA 1
ATOM 596 C C . THR A 1 79 ? 2.456 2.022 -12.681 1.00 95.88 79 THR A C 1
ATOM 598 O O . THR A 1 79 ? 2.321 1.617 -13.833 1.00 95.88 79 THR A O 1
ATOM 601 N N . TYR A 1 80 ?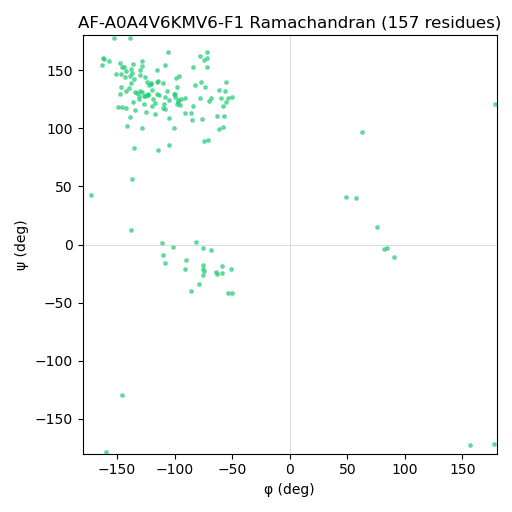 2.365 1.247 -11.609 1.00 94.81 80 TYR A N 1
ATOM 602 C CA . TYR A 1 80 ? 1.956 -0.147 -11.598 1.00 94.81 80 TYR A CA 1
ATOM 603 C C . TYR A 1 80 ? 0.491 -0.203 -11.180 1.00 94.81 80 TYR A C 1
ATOM 605 O O . TYR A 1 80 ? 0.114 0.351 -10.149 1.00 94.81 80 TYR A O 1
ATOM 613 N N . GLU A 1 81 ? -0.330 -0.864 -11.981 1.00 95.19 81 GLU A N 1
ATOM 614 C CA . GLU A 1 81 ? -1.743 -1.111 -11.687 1.00 95.19 81 GLU A CA 1
ATOM 615 C C . GLU A 1 81 ? -1.921 -2.602 -11.409 1.00 95.19 81 GLU A C 1
ATOM 617 O O . GLU A 1 81 ? -1.311 -3.424 -12.103 1.00 95.19 81 GLU A O 1
ATOM 622 N N . LEU A 1 82 ? -2.723 -2.955 -10.407 1.00 94.25 82 LEU A N 1
ATOM 623 C CA . LEU A 1 82 ? -2.956 -4.335 -9.973 1.00 94.25 82 LEU A CA 1
ATOM 624 C C . LEU A 1 82 ? -3.328 -5.254 -11.149 1.00 94.25 82 LEU A C 1
ATOM 626 O O . LEU A 1 82 ? -2.802 -6.355 -11.275 1.00 94.25 82 LEU A O 1
ATOM 630 N N . GLU A 1 83 ? -4.178 -4.771 -12.052 1.00 89.81 83 GLU A N 1
ATOM 631 C CA . GLU A 1 83 ? -4.716 -5.516 -13.191 1.00 89.81 83 GLU A CA 1
ATOM 632 C C . GLU A 1 83 ? -3.703 -5.701 -14.328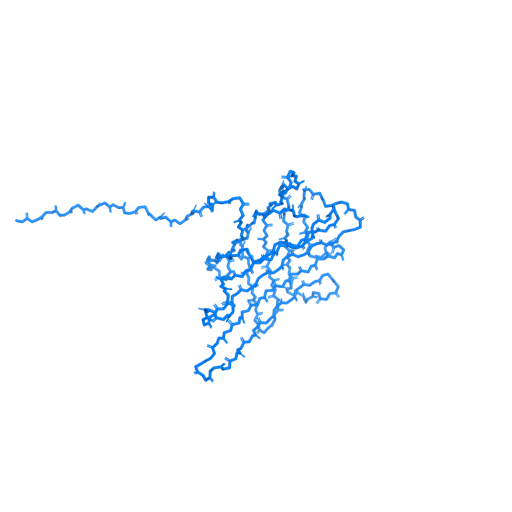 1.00 89.81 83 GLU A C 1
ATOM 634 O O . GLU A 1 83 ? -3.864 -6.587 -15.169 1.00 89.81 83 GLU A O 1
ATOM 639 N N . LYS A 1 84 ? -2.671 -4.852 -14.385 1.00 89.81 84 LYS A N 1
ATOM 640 C CA . LYS A 1 84 ? -1.670 -4.824 -15.467 1.00 89.81 84 LYS A CA 1
ATOM 641 C C . LYS A 1 84 ? -0.303 -5.340 -15.030 1.00 89.81 84 LYS A C 1
ATOM 643 O O . LYS A 1 84 ? 0.551 -5.607 -15.875 1.00 89.81 84 LYS A O 1
ATOM 648 N N . THR A 1 85 ? -0.073 -5.442 -13.726 1.00 89.38 85 THR A N 1
ATOM 649 C CA . THR A 1 85 ? 1.221 -5.816 -13.158 1.00 89.38 85 THR A CA 1
ATOM 650 C C . THR A 1 85 ? 1.271 -7.329 -12.973 1.00 89.38 85 THR A C 1
ATOM 652 O O . THR A 1 85 ? 0.390 -7.853 -12.295 1.00 89.38 85 THR A O 1
ATOM 655 N N . PRO A 1 86 ? 2.283 -8.040 -13.516 1.00 84.81 86 PRO A N 1
ATOM 656 C CA . PRO A 1 86 ? 2.341 -9.504 -13.477 1.00 84.81 86 PRO A CA 1
ATOM 657 C C . PRO A 1 86 ? 2.205 -10.098 -12.075 1.00 84.81 86 PRO A C 1
ATOM 659 O O . PRO A 1 86 ? 1.477 -11.069 -11.890 1.00 84.81 86 PRO A O 1
ATOM 662 N N . THR A 1 87 ? 2.862 -9.479 -11.092 1.00 92.56 87 THR A N 1
ATOM 663 C CA . THR A 1 87 ? 2.750 -9.865 -9.688 1.00 92.56 87 THR A CA 1
ATOM 664 C C . THR A 1 87 ? 2.745 -8.614 -8.821 1.00 92.56 87 THR A C 1
ATOM 666 O O . THR A 1 87 ? 3.785 -8.009 -8.561 1.00 92.56 87 THR A O 1
ATOM 669 N N . MET A 1 88 ? 1.563 -8.230 -8.360 1.00 94.75 88 MET A N 1
ATOM 670 C CA . MET A 1 88 ? 1.367 -7.253 -7.298 1.00 94.75 88 MET A CA 1
ATOM 671 C C . MET A 1 88 ? 0.602 -7.925 -6.161 1.00 94.75 88 MET A C 1
ATOM 673 O O . MET A 1 88 ? -0.336 -8.679 -6.411 1.00 94.75 88 MET A O 1
ATOM 677 N N . VAL A 1 89 ? 1.010 -7.662 -4.922 1.00 94.88 89 VAL A N 1
ATOM 678 C CA . VAL A 1 89 ? 0.308 -8.095 -3.712 1.00 94.88 89 VAL A CA 1
ATOM 679 C C . VAL A 1 89 ? 0.170 -6.895 -2.792 1.00 94.88 89 VAL A C 1
ATOM 681 O O . VAL A 1 89 ? 1.154 -6.252 -2.435 1.00 94.88 89 VAL A O 1
ATOM 684 N N . VAL A 1 90 ? -1.060 -6.612 -2.399 1.00 94.44 90 VAL A N 1
ATOM 685 C CA . VAL A 1 90 ? -1.413 -5.591 -1.424 1.00 94.44 90 VAL A CA 1
ATOM 686 C C . VAL A 1 90 ? -2.057 -6.304 -0.256 1.00 94.44 90 VAL A C 1
ATOM 688 O O . VAL A 1 90 ? -3.061 -6.993 -0.433 1.00 94.44 90 VAL A O 1
ATOM 691 N N . THR A 1 91 ? -1.488 -6.140 0.931 1.00 93.75 91 THR A N 1
ATOM 692 C CA . THR A 1 91 ? -2.135 -6.569 2.167 1.00 93.75 91 THR A CA 1
ATOM 693 C C . THR A 1 91 ? -2.443 -5.358 3.023 1.00 93.75 91 THR A C 1
ATOM 695 O O . THR A 1 91 ? -1.665 -4.407 3.116 1.00 93.75 91 THR A O 1
ATOM 698 N N . TYR A 1 92 ? -3.610 -5.395 3.641 1.00 93.25 92 TYR A N 1
ATOM 699 C CA . TYR A 1 92 ? -4.021 -4.466 4.671 1.00 93.25 92 TYR A CA 1
ATOM 700 C C . TYR A 1 92 ? -4.661 -5.279 5.784 1.00 93.25 92 TYR A C 1
ATOM 702 O O . TYR A 1 92 ? -5.394 -6.231 5.518 1.00 93.25 92 TYR A O 1
ATOM 710 N N . GLY A 1 93 ? -4.433 -4.900 7.030 1.00 92.25 93 GLY A N 1
ATOM 711 C CA . GLY A 1 93 ? -5.180 -5.521 8.103 1.00 92.25 93 GLY A CA 1
ATOM 712 C C . GLY A 1 93 ? -5.170 -4.735 9.387 1.00 92.25 93 GLY A C 1
ATOM 713 O O . GLY A 1 93 ? -4.324 -3.874 9.624 1.00 92.25 93 GLY A O 1
ATOM 714 N N . VAL A 1 94 ? -6.158 -5.044 10.213 1.00 91.44 94 VAL A N 1
ATOM 715 C CA . VAL A 1 94 ? -6.401 -4.392 11.492 1.00 91.44 94 VAL A CA 1
ATOM 716 C C . VAL A 1 94 ? -6.486 -5.470 12.551 1.00 91.44 94 VAL A C 1
ATOM 718 O O . VAL A 1 94 ? -7.323 -6.364 12.481 1.00 91.44 94 VAL A O 1
ATOM 721 N N . ILE A 1 95 ? -5.610 -5.377 13.538 1.00 90.94 95 ILE A N 1
ATOM 722 C CA . ILE A 1 95 ? -5.561 -6.265 14.686 1.00 90.94 95 ILE A CA 1
ATOM 723 C C . ILE A 1 95 ? -6.047 -5.478 15.895 1.00 90.94 95 ILE A C 1
ATOM 725 O O . ILE A 1 95 ? -5.519 -4.405 16.185 1.00 90.94 95 ILE A O 1
ATOM 729 N N . LYS A 1 96 ? -7.038 -6.006 16.613 1.00 91.00 96 LYS A N 1
ATOM 730 C CA . LYS A 1 96 ? -7.624 -5.379 17.803 1.00 91.00 96 LYS A CA 1
ATOM 731 C C . LYS A 1 96 ? -7.548 -6.318 18.990 1.00 91.00 96 LYS A C 1
ATOM 733 O O . LYS A 1 96 ? -8.013 -7.452 18.924 1.00 91.00 96 LYS A O 1
ATOM 738 N N . LYS A 1 97 ? -7.027 -5.829 20.108 1.00 89.81 97 LYS A N 1
ATOM 739 C CA . LYS A 1 97 ? -7.061 -6.540 21.382 1.00 89.81 97 LYS A CA 1
ATOM 740 C C . LYS A 1 97 ? -8.396 -6.282 22.075 1.00 89.81 97 LYS A C 1
ATOM 742 O O . LYS A 1 97 ? -8.739 -5.140 22.380 1.00 89.81 97 LYS A O 1
ATOM 747 N N . LYS A 1 98 ? -9.157 -7.345 22.323 1.00 88.56 98 LYS A N 1
ATOM 748 C CA . LYS A 1 98 ? -10.433 -7.293 23.043 1.00 88.56 98 LYS A CA 1
ATOM 749 C C . LYS A 1 98 ? -10.198 -7.176 24.550 1.00 88.56 98 LYS A C 1
ATOM 751 O O . LYS A 1 98 ? -9.120 -7.477 25.064 1.00 88.56 98 LYS A O 1
ATOM 756 N N . ALA A 1 99 ? -11.233 -6.755 25.277 1.00 88.00 99 ALA A N 1
ATOM 757 C CA . ALA A 1 99 ? -11.177 -6.574 26.730 1.00 88.00 99 ALA A CA 1
ATOM 758 C C . ALA A 1 99 ? -10.909 -7.881 27.505 1.00 88.00 99 ALA A C 1
ATOM 760 O O . ALA A 1 99 ? -10.359 -7.839 28.601 1.00 88.00 99 ALA A O 1
ATOM 761 N N . ASP A 1 100 ? -11.267 -9.032 26.931 1.00 90.56 100 ASP A N 1
ATOM 762 C CA . ASP A 1 100 ? -10.994 -10.367 27.481 1.00 90.56 100 ASP A CA 1
ATOM 763 C C . ASP A 1 100 ? -9.566 -10.871 27.187 1.00 90.56 100 ASP A C 1
ATOM 765 O O . ASP A 1 100 ? -9.206 -11.985 27.566 1.00 90.56 100 ASP A O 1
ATOM 769 N N . GLY A 1 101 ? -8.740 -10.054 26.526 1.00 85.44 101 GLY A N 1
ATOM 770 C CA . GLY A 1 101 ? -7.366 -10.379 26.154 1.00 85.44 101 GLY A CA 1
ATOM 771 C C . GLY A 1 101 ? -7.225 -11.157 24.845 1.00 85.44 101 GLY A C 1
ATOM 772 O O . GLY A 1 101 ? -6.091 -11.393 24.427 1.00 85.44 101 GLY A O 1
ATOM 773 N N . THR A 1 102 ? -8.324 -11.529 24.183 1.00 90.12 102 THR A N 1
ATOM 774 C CA . THR A 1 102 ? -8.280 -12.157 22.856 1.00 90.12 102 THR A CA 1
ATOM 775 C C . THR A 1 102 ? -7.950 -11.138 21.763 1.00 90.12 102 THR A C 1
ATOM 777 O O . THR A 1 102 ? -8.114 -9.930 21.942 1.00 90.12 102 THR A O 1
ATOM 780 N N . MET A 1 103 ? -7.465 -11.626 20.620 1.00 89.69 103 MET A N 1
ATOM 781 C CA . MET A 1 103 ? -7.138 -10.797 19.459 1.00 89.69 103 MET A CA 1
ATOM 782 C C . MET A 1 103 ? -8.188 -11.016 18.370 1.00 89.69 103 MET A C 1
ATOM 784 O O . MET A 1 103 ? -8.522 -12.156 18.053 1.00 89.69 103 MET A O 1
ATOM 788 N N . ASP A 1 104 ? -8.699 -9.924 17.812 1.00 90.88 104 ASP A N 1
ATOM 789 C CA . ASP A 1 104 ? -9.435 -9.908 16.551 1.00 90.88 104 ASP A CA 1
ATOM 790 C C . ASP A 1 104 ? -8.504 -9.474 15.431 1.00 90.88 104 ASP A C 1
ATOM 792 O O . ASP A 1 104 ? -7.667 -8.594 15.649 1.00 90.88 104 ASP A O 1
ATOM 796 N N . GLN A 1 105 ? -8.661 -10.047 14.245 1.00 89.88 105 GLN A N 1
ATOM 797 C CA . GLN A 1 105 ? -7.857 -9.665 13.094 1.00 89.88 105 GLN A CA 1
ATOM 798 C C . GLN A 1 105 ? -8.695 -9.675 11.823 1.00 89.88 105 GLN A C 1
ATOM 800 O O . GLN A 1 105 ? -9.140 -10.727 11.367 1.00 89.88 105 GLN A O 1
ATOM 805 N N . ASP A 1 106 ? -8.819 -8.498 11.221 1.00 91.50 106 ASP A N 1
ATOM 806 C CA . ASP A 1 106 ? -9.360 -8.327 9.882 1.00 91.50 106 ASP A CA 1
ATOM 807 C C . ASP A 1 106 ? -8.200 -8.239 8.891 1.00 91.50 106 ASP A C 1
ATOM 809 O O . ASP A 1 106 ? -7.323 -7.387 9.037 1.00 91.50 106 ASP A O 1
ATOM 813 N N . ASN A 1 107 ? -8.201 -9.108 7.881 1.00 91.69 107 ASN A N 1
ATOM 814 C CA . ASN A 1 107 ? -7.193 -9.132 6.825 1.00 91.69 107 ASN A CA 1
ATOM 815 C C . ASN A 1 107 ? -7.850 -8.934 5.464 1.00 91.69 107 ASN A C 1
ATOM 817 O O . ASN A 1 107 ? -8.879 -9.536 5.159 1.00 91.69 107 ASN A O 1
ATOM 821 N N . TYR A 1 108 ? -7.194 -8.137 4.638 1.00 94.00 108 TYR A N 1
ATOM 822 C CA . TYR A 1 108 ? -7.614 -7.762 3.303 1.00 94.00 108 TYR A CA 1
ATOM 823 C C . TYR A 1 108 ? -6.421 -7.992 2.385 1.00 94.00 108 TYR A C 1
ATOM 825 O O . TYR A 1 108 ? -5.312 -7.539 2.678 1.00 94.00 108 TYR A O 1
ATOM 833 N N . VAL A 1 109 ? -6.631 -8.726 1.297 1.00 94.12 109 VAL A N 1
ATOM 834 C CA . VAL A 1 109 ? -5.569 -9.054 0.347 1.00 94.12 109 VAL A CA 1
ATOM 835 C C . VAL A 1 109 ? -6.100 -8.876 -1.062 1.00 94.12 109 VAL A C 1
ATOM 837 O O . VAL A 1 109 ? -7.065 -9.532 -1.439 1.00 94.12 109 VAL A O 1
ATOM 840 N N . ALA A 1 110 ? -5.427 -8.034 -1.837 1.00 94.12 110 ALA A N 1
ATOM 841 C CA . ALA A 1 110 ? -5.600 -7.950 -3.277 1.00 94.12 110 ALA A CA 1
ATOM 842 C C . ALA A 1 110 ? -4.295 -8.379 -3.941 1.00 94.12 110 ALA A C 1
ATOM 844 O O . ALA A 1 110 ? -3.223 -7.877 -3.603 1.00 94.12 110 ALA A O 1
ATOM 845 N N . SER A 1 111 ? -4.364 -9.300 -4.896 1.00 94.69 111 SER A N 1
ATOM 846 C CA . SER A 1 111 ? -3.184 -9.687 -5.665 1.00 94.69 111 SER A CA 1
ATOM 847 C C . SER A 1 111 ? -3.506 -10.029 -7.103 1.00 94.69 111 SER A C 1
ATOM 849 O O . SER A 1 111 ? -4.606 -10.495 -7.414 1.00 94.69 111 SER A O 1
ATOM 851 N N . THR A 1 112 ? -2.525 -9.839 -7.983 1.00 91.25 112 THR A N 1
ATOM 852 C CA . THR A 1 112 ? -2.644 -10.262 -9.377 1.00 91.25 112 THR A CA 1
ATOM 853 C C . THR A 1 112 ? -3.025 -11.745 -9.431 1.00 91.25 112 THR A C 1
ATOM 855 O O . THR A 1 112 ? -2.374 -12.587 -8.816 1.00 91.25 112 THR A O 1
ATOM 858 N N . GLY A 1 113 ? -4.105 -12.070 -10.146 1.00 83.94 113 GLY A N 1
ATOM 859 C CA . GLY A 1 113 ? -4.594 -13.445 -10.318 1.00 83.94 113 GLY A CA 1
ATOM 860 C C . GLY A 1 113 ? -5.613 -13.930 -9.280 1.00 83.94 113 GLY A C 1
ATOM 861 O O . GLY A 1 113 ? -6.244 -14.959 -9.510 1.00 83.94 113 GLY A O 1
ATOM 862 N N . SER A 1 114 ? -5.830 -13.196 -8.185 1.00 86.88 114 SER A N 1
ATOM 863 C CA . SER A 1 114 ? -6.866 -13.512 -7.183 1.00 86.88 114 SER A CA 1
ATOM 864 C C . SER A 1 114 ? -7.632 -12.287 -6.676 1.00 86.88 114 SER A C 1
ATOM 866 O O . SER A 1 114 ? -8.348 -12.384 -5.682 1.00 86.88 114 SER A O 1
ATOM 868 N N . ALA A 1 115 ? -7.481 -11.150 -7.354 1.00 88.62 115 ALA A N 1
ATOM 869 C CA . ALA A 1 115 ? -8.238 -9.935 -7.105 1.00 88.62 115 ALA A CA 1
ATOM 870 C C . ALA A 1 115 ? -9.742 -10.172 -7.324 1.00 88.62 115 ALA A C 1
ATOM 872 O O . ALA A 1 115 ? -10.169 -10.755 -8.326 1.00 88.62 115 ALA A O 1
ATOM 873 N N . SER A 1 116 ? -10.546 -9.704 -6.378 1.00 91.56 116 SER A N 1
ATOM 874 C CA . SER A 1 116 ? -11.997 -9.604 -6.496 1.00 91.56 116 SER A CA 1
ATOM 875 C C . SER A 1 116 ? -12.382 -8.476 -7.459 1.00 91.56 116 SER A C 1
ATOM 877 O O . SER A 1 116 ? -11.615 -7.548 -7.680 1.00 91.56 116 SER A O 1
ATOM 879 N N . LEU A 1 117 ? -13.611 -8.487 -7.991 1.00 87.56 117 LEU A N 1
ATOM 880 C CA . LEU A 1 117 ? -14.084 -7.461 -8.944 1.00 87.56 117 LEU A CA 1
ATOM 881 C C . LEU A 1 117 ? -14.055 -6.012 -8.414 1.00 87.56 117 LEU A C 1
ATOM 883 O O . LEU A 1 117 ? -14.148 -5.084 -9.210 1.00 87.56 117 LEU A O 1
ATOM 887 N N . GLY A 1 118 ? -13.989 -5.813 -7.095 1.00 90.12 118 GLY A N 1
ATOM 888 C CA . GLY A 1 118 ? -13.869 -4.488 -6.475 1.00 90.12 118 GLY A CA 1
ATOM 889 C C . GLY A 1 118 ? -12.454 -4.138 -6.012 1.00 90.12 118 GLY A C 1
ATOM 890 O O . GLY A 1 118 ? -12.250 -3.039 -5.494 1.00 90.12 118 GLY A O 1
ATOM 891 N N . ASP A 1 119 ? -11.497 -5.052 -6.166 1.00 95.12 119 ASP A N 1
ATOM 892 C CA . ASP A 1 119 ? -10.097 -4.765 -5.889 1.00 95.12 119 ASP A CA 1
ATOM 893 C C . ASP A 1 119 ? -9.526 -3.968 -7.055 1.00 95.12 119 ASP A C 1
ATOM 895 O O . ASP A 1 119 ? -9.594 -4.394 -8.205 1.00 95.12 119 ASP A O 1
ATOM 899 N N . HIS A 1 120 ? -8.947 -2.818 -6.744 1.00 94.88 120 HIS A N 1
ATOM 900 C CA . HIS A 1 120 ? -8.211 -2.005 -7.701 1.00 94.88 120 HIS A CA 1
ATOM 901 C C . HIS A 1 120 ? -7.096 -1.324 -6.936 1.00 94.88 120 HIS A C 1
ATOM 903 O O . HIS A 1 120 ? -7.350 -0.688 -5.916 1.00 94.88 120 HIS A O 1
ATOM 909 N N . PHE A 1 121 ? -5.861 -1.403 -7.413 1.00 95.50 121 PHE A N 1
ATOM 910 C CA . PHE A 1 121 ? -4.759 -0.745 -6.728 1.00 95.50 121 PHE A CA 1
ATOM 911 C C . PHE A 1 121 ? -3.752 -0.174 -7.702 1.00 95.50 121 PHE A C 1
ATOM 913 O O . PHE A 1 121 ? -3.458 -0.748 -8.748 1.00 95.50 121 PHE A O 1
ATOM 920 N N . THR A 1 122 ? -3.204 0.971 -7.336 1.00 96.62 122 THR A N 1
ATOM 921 C CA . THR A 1 122 ? -2.199 1.679 -8.105 1.00 96.62 122 THR A CA 1
ATOM 922 C C . THR A 1 122 ? -1.027 2.001 -7.198 1.00 96.62 122 THR A C 1
ATOM 924 O O . THR A 1 122 ? -1.206 2.544 -6.110 1.00 96.62 122 THR A O 1
ATOM 927 N N . VAL A 1 123 ? 0.182 1.699 -7.660 1.00 95.62 123 VAL A N 1
ATOM 928 C CA . VAL A 1 123 ? 1.438 2.079 -7.013 1.00 95.62 123 VAL A CA 1
ATOM 929 C C . VAL A 1 123 ? 2.281 2.830 -8.030 1.00 95.62 123 VAL A C 1
ATOM 931 O O . VAL A 1 123 ? 2.723 2.274 -9.032 1.00 95.62 123 VAL A O 1
ATOM 934 N N . LYS A 1 124 ? 2.520 4.111 -7.779 1.00 96.00 124 LYS A N 1
ATOM 935 C CA . LYS A 1 124 ? 3.429 4.938 -8.561 1.00 96.00 124 LYS A CA 1
ATOM 936 C C . LYS A 1 124 ? 4.793 4.949 -7.891 1.00 96.00 124 LYS A C 1
ATOM 938 O O . LYS A 1 124 ? 4.905 5.413 -6.762 1.00 96.00 124 LYS A O 1
ATOM 943 N N . ILE A 1 125 ? 5.819 4.493 -8.598 1.00 93.06 125 ILE A N 1
ATOM 944 C CA . ILE A 1 125 ? 7.216 4.645 -8.190 1.00 93.06 125 ILE A CA 1
ATOM 945 C C . ILE A 1 125 ? 7.742 5.943 -8.800 1.00 93.06 125 ILE A C 1
ATOM 947 O O . ILE A 1 125 ? 7.858 6.058 -10.019 1.00 93.06 125 ILE A O 1
ATOM 951 N N . ASP A 1 126 ? 8.044 6.929 -7.957 1.00 91.06 126 ASP A N 1
ATOM 952 C CA . ASP A 1 126 ? 8.593 8.218 -8.389 1.00 91.06 126 ASP A CA 1
ATOM 953 C C . ASP A 1 126 ? 10.117 8.161 -8.512 1.00 91.06 126 ASP A C 1
ATOM 955 O O . ASP A 1 126 ? 10.703 8.712 -9.445 1.00 91.06 126 ASP A O 1
ATOM 959 N N . LYS A 1 127 ? 10.771 7.483 -7.565 1.00 86.31 127 LYS A N 1
ATOM 960 C CA . LYS A 1 127 ? 12.223 7.335 -7.535 1.00 86.31 127 LYS A CA 1
ATOM 961 C C . LYS A 1 127 ? 12.587 5.941 -7.055 1.00 86.31 127 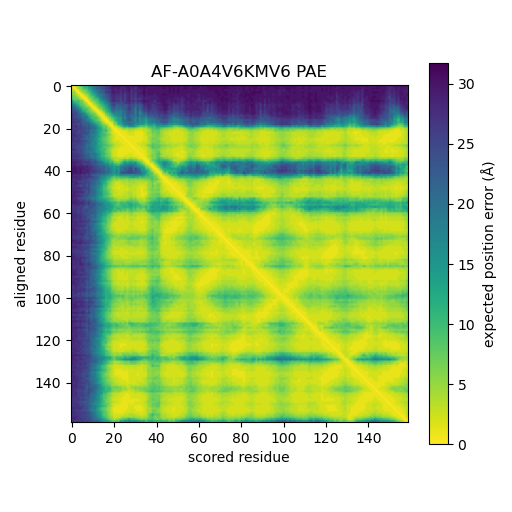LYS A C 1
ATOM 963 O O . LYS A 1 127 ? 12.099 5.491 -6.025 1.00 86.31 127 LYS A O 1
ATOM 968 N N . PHE A 1 128 ? 13.497 5.304 -7.783 1.00 82.19 128 PHE A N 1
ATOM 969 C CA . PHE A 1 128 ? 14.154 4.072 -7.369 1.00 82.19 128 PHE A CA 1
ATOM 970 C C . PHE A 1 128 ? 15.649 4.193 -7.662 1.00 82.19 128 PHE A C 1
ATOM 972 O O . PHE A 1 128 ? 16.123 3.868 -8.747 1.00 82.19 128 PHE A O 1
ATOM 979 N N . ALA A 1 129 ? 16.374 4.826 -6.740 1.00 72.75 129 ALA A N 1
ATOM 980 C CA . ALA A 1 129 ? 17.789 5.142 -6.912 1.00 72.75 129 ALA A CA 1
ATOM 981 C C . ALA A 1 129 ? 18.448 5.476 -5.569 1.00 72.75 129 ALA A C 1
ATOM 983 O O . ALA A 1 129 ? 17.792 5.990 -4.664 1.00 72.75 129 ALA A O 1
ATOM 984 N N . ALA A 1 130 ? 19.768 5.274 -5.491 1.00 68.50 130 ALA A N 1
ATOM 985 C CA . ALA A 1 130 ? 20.611 5.668 -4.355 1.00 68.50 130 ALA A CA 1
ATOM 986 C C . ALA A 1 130 ? 20.174 5.073 -3.001 1.00 68.50 130 ALA A C 1
ATOM 988 O O . ALA A 1 130 ? 20.195 5.763 -1.988 1.00 68.50 130 ALA A O 1
ATOM 989 N N . GLY A 1 131 ? 19.765 3.801 -2.991 1.00 76.88 131 GLY A N 1
ATOM 990 C CA . GLY A 1 131 ? 19.395 3.114 -1.752 1.00 76.88 131 GLY A CA 1
ATOM 991 C C . GLY A 1 131 ? 18.028 3.517 -1.194 1.00 76.88 131 GLY A C 1
ATOM 992 O O . GLY A 1 131 ? 17.756 3.233 -0.038 1.00 76.88 131 GLY A O 1
ATOM 993 N N . HIS A 1 132 ? 17.170 4.179 -1.980 1.00 81.50 132 HIS A N 1
ATOM 994 C CA . HIS A 1 132 ? 15.810 4.535 -1.573 1.00 81.50 132 HIS A CA 1
ATOM 995 C C . HIS A 1 132 ? 14.795 4.292 -2.690 1.00 81.50 132 HIS A C 1
ATOM 997 O O . HIS A 1 132 ? 15.081 4.469 -3.882 1.00 81.50 132 HIS A O 1
ATOM 1003 N N . VAL A 1 133 ? 13.582 3.931 -2.276 1.00 86.81 133 VAL A N 1
ATOM 1004 C CA . VAL A 1 133 ? 12.403 3.872 -3.134 1.00 86.81 133 VAL A CA 1
ATOM 1005 C C . VAL A 1 133 ? 11.314 4.765 -2.559 1.00 86.81 133 VAL A C 1
ATOM 1007 O O . VAL A 1 133 ? 10.996 4.699 -1.372 1.00 86.81 133 VAL A O 1
ATOM 1010 N N . SER A 1 134 ? 10.750 5.626 -3.397 1.00 90.31 134 SER A N 1
ATOM 1011 C CA . SER A 1 134 ? 9.662 6.513 -3.004 1.00 90.31 134 SER A CA 1
ATOM 1012 C C . SER A 1 134 ? 8.573 6.554 -4.058 1.00 90.31 134 SER A C 1
ATOM 1014 O O . SER A 1 134 ? 8.800 6.290 -5.245 1.00 90.31 134 SER A O 1
ATOM 1016 N N . GLY A 1 135 ? 7.371 6.879 -3.606 1.00 93.00 135 GLY A N 1
ATOM 1017 C CA . GLY A 1 135 ? 6.209 6.824 -4.460 1.00 93.00 135 GLY A CA 1
ATOM 1018 C C . GLY A 1 135 ? 4.908 7.161 -3.760 1.00 93.00 135 GLY A C 1
ATOM 1019 O O . GLY A 1 135 ? 4.860 7.571 -2.596 1.00 93.00 135 GLY A O 1
ATOM 1020 N N . ALA A 1 136 ? 3.834 6.941 -4.503 1.00 96.25 136 ALA A N 1
ATOM 1021 C CA . ALA A 1 136 ? 2.467 7.103 -4.050 1.00 96.25 136 ALA A CA 1
ATOM 1022 C C . ALA A 1 136 ? 1.660 5.841 -4.342 1.00 96.25 136 ALA A C 1
ATOM 1024 O O . ALA A 1 136 ? 2.009 5.055 -5.222 1.00 96.25 136 ALA A O 1
ATOM 1025 N N . PHE A 1 137 ? 0.568 5.649 -3.616 1.00 96.56 137 PHE A N 1
ATOM 1026 C CA . PHE A 1 137 ? -0.344 4.541 -3.853 1.00 96.56 137 PHE A CA 1
ATOM 1027 C C . PHE A 1 137 ? -1.782 4.919 -3.538 1.00 96.56 137 PHE A C 1
ATOM 1029 O O . PHE A 1 137 ? -2.037 5.836 -2.762 1.00 96.56 137 PHE A O 1
ATOM 1036 N N . SER 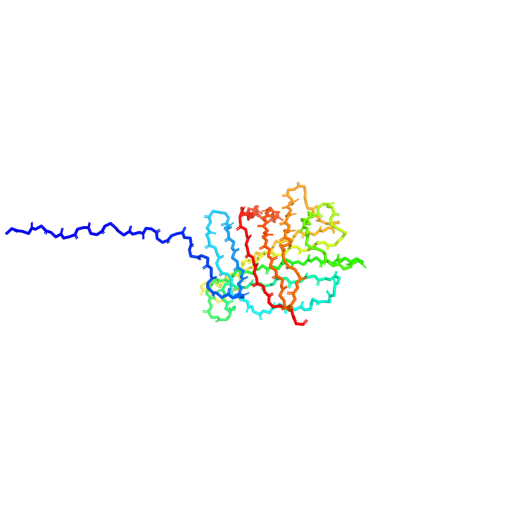A 1 138 ? -2.726 4.219 -4.144 1.00 97.56 138 SER A N 1
ATOM 1037 C CA . SER A 1 138 ? -4.152 4.358 -3.863 1.00 97.56 138 SER A CA 1
ATOM 1038 C C . SER A 1 138 ? -4.894 3.138 -4.383 1.00 97.56 138 SER A C 1
ATOM 1040 O O . SER A 1 138 ? -4.391 2.403 -5.232 1.00 97.56 138 SER A O 1
ATOM 1042 N N . GLY A 1 139 ? -6.101 2.918 -3.879 1.00 96.19 139 GLY A N 1
ATOM 1043 C CA . GLY A 1 139 ? -6.923 1.815 -4.337 1.00 96.19 139 GLY A CA 1
ATOM 1044 C C . GLY A 1 139 ? -7.968 1.364 -3.338 1.00 96.19 139 GLY A C 1
ATOM 1045 O O . GLY A 1 139 ? -8.176 1.979 -2.294 1.00 96.19 139 GLY A O 1
ATOM 1046 N N . THR A 1 140 ? -8.612 0.263 -3.678 1.00 95.69 140 THR A N 1
ATOM 1047 C CA . THR A 1 140 ? -9.608 -0.434 -2.883 1.00 95.69 140 THR A CA 1
ATOM 1048 C C . THR A 1 140 ? -9.184 -1.880 -2.695 1.00 95.69 140 THR A C 1
ATOM 1050 O O . THR A 1 140 ? -8.685 -2.518 -3.623 1.00 95.69 140 THR A O 1
ATOM 1053 N N . VAL A 1 141 ? -9.393 -2.390 -1.484 1.00 94.00 141 VAL A N 1
ATOM 1054 C CA . VAL A 1 141 ? -9.223 -3.810 -1.165 1.00 94.00 141 VAL A CA 1
ATOM 1055 C C . VAL A 1 141 ? -10.510 -4.311 -0.520 1.00 94.00 141 VAL A C 1
ATOM 1057 O O . VAL A 1 141 ? -11.022 -3.710 0.429 1.00 94.00 141 VAL A O 1
ATOM 1060 N N . VAL A 1 142 ? -11.054 -5.396 -1.054 1.00 93.31 142 VAL A N 1
ATOM 1061 C CA . VAL A 1 142 ? -12.327 -5.995 -0.665 1.00 93.31 142 VAL A CA 1
ATOM 1062 C C . VAL A 1 142 ? -12.074 -7.185 0.257 1.00 93.31 142 VAL A C 1
ATOM 1064 O O . VAL A 1 142 ? -11.302 -8.089 -0.046 1.00 93.31 142 VAL A O 1
ATOM 1067 N N . GLY A 1 143 ? -12.762 -7.196 1.395 1.00 88.94 143 GLY A N 1
ATOM 1068 C CA . GLY A 1 143 ? -12.772 -8.291 2.364 1.00 88.94 143 GLY A CA 1
ATOM 1069 C C . GLY A 1 143 ? -14.148 -8.416 3.013 1.00 88.94 143 GLY A C 1
ATOM 1070 O O . GLY A 1 143 ? -15.168 -8.429 2.326 1.00 88.94 143 GLY A O 1
ATOM 1071 N N . SER A 1 144 ? -14.197 -8.467 4.348 1.00 87.62 144 SER A N 1
ATOM 1072 C CA . SER A 1 144 ? -15.461 -8.369 5.105 1.00 87.62 144 SER A CA 1
ATOM 1073 C C . SER A 1 144 ? -16.150 -7.005 4.931 1.00 87.62 144 SER A C 1
ATOM 1075 O O . SER A 1 144 ? -17.366 -6.891 5.082 1.00 87.62 144 SER A O 1
ATOM 1077 N N . SER A 1 145 ? -15.371 -5.983 4.578 1.00 90.81 145 SER A N 1
ATOM 1078 C CA . SER A 1 145 ? -15.806 -4.657 4.140 1.00 90.81 145 SER A CA 1
ATOM 1079 C C . SER A 1 145 ? -14.934 -4.183 2.966 1.00 90.81 145 SER A C 1
ATOM 1081 O O . SER A 1 145 ? -14.027 -4.901 2.541 1.00 90.81 145 SER A O 1
ATOM 1083 N N . VAL A 1 146 ? -15.216 -3.006 2.403 1.00 92.94 146 VAL A N 1
ATOM 1084 C CA . VAL A 1 146 ? -14.338 -2.381 1.401 1.00 92.94 146 VAL A CA 1
ATOM 1085 C C . VAL A 1 146 ? -13.467 -1.358 2.111 1.00 92.94 146 VAL A C 1
ATOM 1087 O O . VAL A 1 146 ? -13.997 -0.414 2.690 1.00 92.94 146 VAL A O 1
ATOM 1090 N N . VAL A 1 147 ? -12.151 -1.532 2.028 1.00 94.19 147 VAL A N 1
ATOM 1091 C CA . VAL A 1 147 ? -11.173 -0.557 2.516 1.00 94.19 147 VAL A CA 1
ATOM 1092 C C . VAL A 1 147 ? -10.766 0.328 1.352 1.00 94.19 147 VAL A C 1
ATOM 1094 O O . VAL A 1 147 ? -10.310 -0.177 0.325 1.00 94.19 147 VAL A O 1
ATOM 1097 N N . THR A 1 148 ? -10.907 1.644 1.508 1.00 95.88 148 THR A N 1
ATOM 1098 C CA . THR A 1 148 ? -10.501 2.614 0.487 1.00 95.88 148 THR A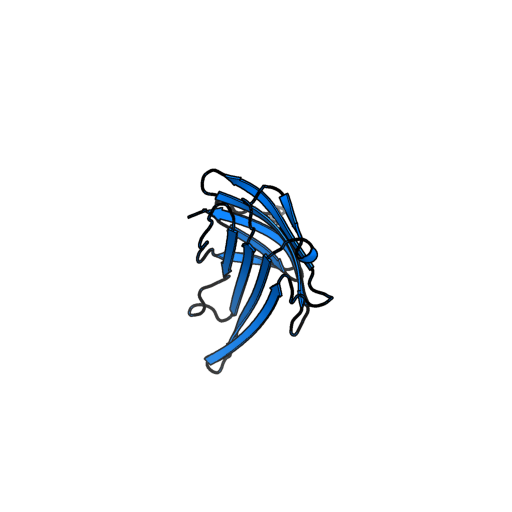 CA 1
ATOM 1099 C C . THR A 1 148 ? -9.272 3.384 0.938 1.00 95.88 148 THR A C 1
ATOM 1101 O O . THR A 1 148 ? -9.301 4.115 1.926 1.00 95.88 148 THR A O 1
ATOM 1104 N N . ILE A 1 149 ? -8.199 3.286 0.161 1.00 96.44 149 ILE A N 1
ATOM 1105 C CA . ILE A 1 149 ? -7.010 4.120 0.290 1.00 96.44 149 ILE A CA 1
ATOM 1106 C C . ILE A 1 149 ? -7.077 5.205 -0.780 1.00 96.44 149 ILE A C 1
ATOM 1108 O O . ILE A 1 149 ? -6.761 4.964 -1.945 1.00 96.44 149 ILE A O 1
ATOM 1112 N N . SER A 1 150 ? -7.497 6.410 -0.399 1.00 96.56 150 SER A N 1
ATOM 1113 C CA . SER A 1 150 ? -7.665 7.509 -1.358 1.00 96.56 150 SER A CA 1
ATOM 1114 C C . SER A 1 150 ? -6.338 8.171 -1.723 1.00 96.56 150 SER A C 1
ATOM 1116 O O . SER A 1 150 ? -6.154 8.615 -2.853 1.00 96.56 150 SER A O 1
ATOM 1118 N N . GLU A 1 151 ? -5.409 8.238 -0.769 1.00 96.56 151 GLU A N 1
ATOM 1119 C CA . GLU A 1 151 ? -4.098 8.865 -0.936 1.00 96.56 151 GLU A CA 1
ATOM 1120 C C . GLU A 1 151 ? -3.071 8.151 -0.061 1.00 96.56 151 GLU A C 1
ATOM 1122 O O . GLU A 1 151 ? -3.186 8.180 1.157 1.00 96.56 151 GLU A O 1
ATOM 1127 N N . GLY A 1 152 ? -2.050 7.551 -0.654 1.00 95.75 152 GLY A N 1
ATOM 1128 C CA . GLY A 1 152 ? -0.926 6.926 0.032 1.00 95.75 152 GLY A CA 1
ATOM 1129 C C . GLY A 1 152 ? 0.396 7.490 -0.471 1.00 95.75 152 GLY A C 1
ATOM 1130 O O . GLY A 1 152 ? 0.533 7.804 -1.653 1.00 95.75 152 GLY A O 1
ATOM 1131 N N . LYS A 1 153 ? 1.376 7.637 0.420 1.00 94.81 153 LYS A N 1
ATOM 1132 C CA . LYS A 1 153 ? 2.742 8.061 0.090 1.00 94.81 153 LYS A CA 1
ATOM 1133 C C . LYS A 1 153 ? 3.743 7.246 0.890 1.00 94.81 153 LYS A C 1
ATOM 1135 O O . LYS A 1 153 ? 3.496 6.928 2.055 1.00 94.81 153 LYS A O 1
ATOM 1140 N N . PHE A 1 154 ? 4.881 6.956 0.281 1.00 91.56 154 PHE A N 1
ATOM 1141 C CA . PHE A 1 154 ? 5.989 6.306 0.959 1.00 91.56 154 PHE A CA 1
ATOM 1142 C C . PHE A 1 154 ? 7.334 6.823 0.460 1.00 91.56 154 PHE A C 1
ATOM 1144 O O . PHE A 1 154 ? 7.492 7.243 -0.687 1.00 91.56 154 PHE A O 1
ATOM 1151 N N . SER A 1 155 ? 8.316 6.739 1.341 1.00 88.94 155 SER A N 1
ATOM 1152 C CA . SER A 1 155 ? 9.736 6.852 1.038 1.00 88.94 155 SER A CA 1
ATOM 1153 C C . SER A 1 155 ? 10.429 5.907 1.997 1.00 88.94 155 SER A C 1
ATOM 1155 O O . SER A 1 155 ? 10.256 6.054 3.201 1.00 88.94 155 SER A O 1
ATOM 1157 N N . VAL A 1 156 ? 11.117 4.888 1.494 1.00 85.88 156 VAL A N 1
ATOM 1158 C CA . VAL A 1 156 ? 11.715 3.839 2.330 1.00 85.88 156 VAL A CA 1
ATOM 1159 C C . VAL A 1 156 ? 13.115 3.491 1.826 1.00 85.88 156 VAL A C 1
ATOM 1161 O O . VAL A 1 156 ? 13.379 3.637 0.625 1.00 85.88 156 VAL A O 1
ATOM 1164 N N . PRO A 1 157 ? 14.022 3.050 2.713 1.00 81.00 157 PRO A N 1
ATOM 1165 C CA . PRO A 1 157 ? 15.346 2.626 2.300 1.00 81.00 157 PRO A CA 1
ATOM 1166 C C . PRO A 1 157 ? 15.270 1.279 1.566 1.00 81.00 157 PRO A C 1
ATOM 1168 O O . PRO A 1 157 ? 14.359 0.471 1.770 1.00 81.00 157 PRO A O 1
ATOM 1171 N N . VAL A 1 158 ? 16.233 1.069 0.681 1.00 75.56 158 VAL A N 1
ATOM 1172 C CA . VAL A 1 158 ? 16.484 -0.154 -0.082 1.00 75.56 158 VAL A CA 1
ATOM 1173 C C . VAL A 1 158 ? 17.693 -0.808 0.574 1.00 75.56 158 VAL A C 1
ATOM 1175 O O . VAL A 1 158 ? 18.797 -0.271 0.474 1.00 75.56 158 VAL A O 1
ATOM 1178 N N . ASP A 1 159 ? 17.453 -1.923 1.260 1.00 65.69 159 ASP A N 1
ATOM 1179 C CA . ASP A 1 159 ? 18.498 -2.779 1.835 1.00 65.69 159 ASP A CA 1
ATOM 1180 C C . ASP A 1 159 ? 19.176 -3.646 0.764 1.00 65.69 159 ASP A C 1
ATOM 1182 O O . ASP A 1 159 ? 18.441 -4.215 -0.086 1.00 65.69 159 ASP A O 1
#

Secondary structure (DSSP, 8-state):
-----------------SSSSEEEEEETTEEEEEB-S------TTEEEEEEESS-TTT-SEEEEEEEEEE-SS---SSEEETTTSSEEEEEEEEEEE-TTS-EEEEEEEEETTT--TT-EEEEEEEEEETTEEEEEEEEEEESSSEEEEEEEEEEEE--

Sequence (159 aa):
MATVLYSCSKDNDDTSPTSENYVQAKIDGKLVQFKLNSSHQNNANSISVVGNTADINESNENTHIQLAIISEKAIEPMTYELEKTPTMVVTYGVIKKKADGTMDQDNYVASTGSASLGDHFTVKIDKFAAGHVSGAFSGTVVGSSVVTISEGKFSVPVD

Foldseek 3Di:
DDDDDDDPDPPPDDPDDPDLFWKWFQKVNDIATWDQPDFDADDQFKGKGKTKRDPPVPDQKIKIKIWIAGGPGGDDQAKDKQARGQWIKIKIKMWGQDPVRDIDMDIFIAIRPPHDPQWIKMWGFHDDDDQKTWTKMWTWTDDPHIMGTHIMIGIRGHD